Protein AF-0000000078821509 (afdb_homodimer)

Structure (mmCIF, N/CA/C/O backbone):
data_AF-0000000078821509-model_v1
#
loop_
_entity.id
_entity.type
_entity.pdbx_description
1 polymer 'Transcription regulator AsnC/Lrp ligand binding domain-containing protein'
#
loop_
_atom_site.group_PDB
_atom_site.id
_atom_site.type_symbol
_atom_site.label_atom_id
_atom_site.label_alt_id
_atom_site.label_comp_id
_atom_site.label_asym_id
_atom_site.label_entity_id
_atom_site.label_seq_id
_atom_site.pdbx_PDB_ins_code
_atom_site.Cartn_x
_atom_site.Cartn_y
_atom_site.Cartn_z
_atom_site.occupancy
_atom_site.B_iso_or_equiv
_atom_site.auth_seq_id
_atom_site.auth_comp_id
_atom_site.auth_asym_id
_atom_site.auth_atom_id
_atom_site.pdbx_PDB_model_num
ATOM 1 N N . MET A 1 1 ? 12.844 5.844 -10.078 1 91.56 1 MET A N 1
ATOM 2 C CA . MET A 1 1 ? 11.773 6.344 -9.227 1 91.56 1 MET A CA 1
ATOM 3 C C . MET A 1 1 ? 11.664 5.512 -7.953 1 91.56 1 MET A C 1
ATOM 5 O O . MET A 1 1 ? 11.906 4.305 -7.969 1 91.56 1 MET A O 1
ATOM 9 N N . VAL A 1 2 ? 11.531 6.246 -6.891 1 96.5 2 VAL A N 1
ATOM 10 C CA . VAL A 1 2 ? 11.398 5.594 -5.594 1 96.5 2 VAL A CA 1
ATOM 11 C C . VAL A 1 2 ? 9.945 5.648 -5.133 1 96.5 2 VAL A C 1
ATOM 13 O O . VAL A 1 2 ? 9.281 6.676 -5.281 1 96.5 2 VAL A O 1
ATOM 16 N N . ILE A 1 3 ? 9.547 4.551 -4.547 1 97.88 3 ILE A N 1
ATOM 17 C CA . ILE A 1 3 ? 8.172 4.434 -4.055 1 97.88 3 ILE A CA 1
ATOM 18 C C . ILE A 1 3 ? 8.18 4.387 -2.529 1 97.88 3 ILE A C 1
ATOM 20 O O . ILE A 1 3 ? 9.016 3.711 -1.924 1 97.88 3 ILE A O 1
ATOM 24 N N . GLY A 1 4 ? 7.312 5.145 -1.963 1 98.12 4 GLY A N 1
ATOM 25 C CA . GLY A 1 4 ? 6.988 4.988 -0.554 1 98.12 4 GLY A CA 1
ATOM 26 C C . GLY A 1 4 ? 5.539 4.609 -0.314 1 98.12 4 GLY A C 1
ATOM 27 O O . GLY A 1 4 ? 4.629 5.301 -0.773 1 98.12 4 GLY A O 1
ATOM 28 N N . VAL A 1 5 ? 5.293 3.469 0.327 1 98 5 VAL A N 1
ATOM 29 C CA . VAL A 1 5 ? 3.973 3.107 0.827 1 98 5 VAL A CA 1
ATOM 30 C C . VAL A 1 5 ? 3.863 3.465 2.307 1 98 5 VAL A C 1
ATOM 32 O O . VAL A 1 5 ? 4.473 2.811 3.156 1 98 5 VAL A O 1
ATOM 35 N N . THR A 1 6 ? 3.057 4.508 2.625 1 98.19 6 THR A N 1
ATOM 36 C CA . THR A 1 6 ? 3.023 5.062 3.975 1 98.19 6 THR A CA 1
ATOM 37 C C . THR A 1 6 ? 1.65 4.855 4.609 1 98.19 6 THR A C 1
ATOM 39 O O . THR A 1 6 ? 0.644 5.348 4.094 1 98.19 6 THR A O 1
ATOM 42 N N . MET A 1 7 ? 1.617 4.105 5.707 1 97.88 7 MET A N 1
ATOM 43 C CA . MET A 1 7 ? 0.409 3.963 6.516 1 97.88 7 MET A CA 1
ATOM 44 C C . MET A 1 7 ? 0.315 5.074 7.555 1 97.88 7 MET A C 1
ATOM 46 O O . MET A 1 7 ? 1.309 5.41 8.203 1 97.88 7 MET A O 1
ATOM 50 N N . ILE A 1 8 ? -0.905 5.59 7.75 1 98.25 8 ILE A N 1
ATOM 51 C CA . ILE A 1 8 ? -1.022 6.816 8.531 1 98.25 8 ILE A CA 1
ATOM 52 C C . ILE A 1 8 ? -2.199 6.707 9.492 1 98.25 8 ILE A C 1
ATOM 54 O O . ILE A 1 8 ? -3.268 6.211 9.125 1 98.25 8 ILE A O 1
ATOM 58 N N . ASN A 1 9 ? -1.959 7.117 10.633 1 98.56 9 ASN A N 1
ATOM 59 C CA . AS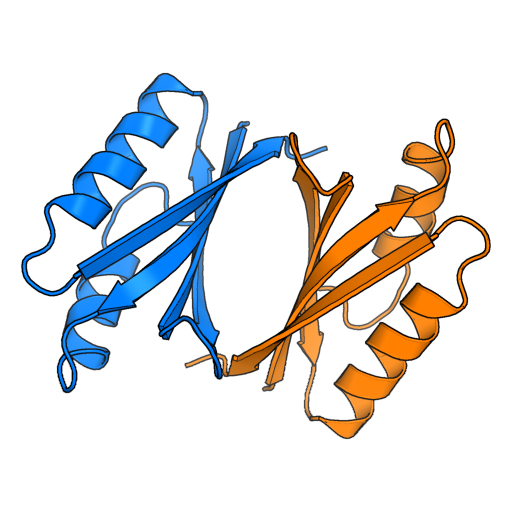N A 1 9 ? -3.031 7.387 11.586 1 98.56 9 ASN A CA 1
ATOM 60 C C . ASN A 1 9 ? -3.256 8.883 11.773 1 98.56 9 ASN A C 1
ATOM 62 O O . ASN A 1 9 ? -2.311 9.672 11.695 1 98.56 9 ASN A O 1
ATOM 66 N N . VAL A 1 10 ? -4.48 9.242 12.031 1 97.94 10 VAL A N 1
ATOM 67 C CA . VAL A 1 10 ? -4.824 10.648 12.211 1 97.94 10 VAL A CA 1
ATOM 68 C C . VAL A 1 10 ? -5.68 10.812 13.461 1 97.94 10 VAL A C 1
ATOM 70 O O . VAL A 1 10 ? -6.207 9.836 13.992 1 97.94 10 VAL A O 1
ATOM 73 N N . LEU A 1 11 ? -5.723 12.07 13.953 1 97.38 11 LEU A N 1
ATOM 74 C CA . LEU A 1 11 ? -6.594 12.375 15.086 1 97.38 11 LEU A CA 1
ATOM 75 C C . LEU A 1 11 ? -8.047 12.023 14.766 1 97.38 11 LEU A C 1
ATOM 77 O O . LEU A 1 11 ? -8.531 12.312 13.672 1 97.38 11 LEU A O 1
ATOM 81 N N . PRO A 1 12 ? -8.648 11.328 15.742 1 96.44 12 PRO A N 1
ATOM 82 C CA . PRO A 1 12 ? -10.055 10.984 15.5 1 96.44 12 PRO A CA 1
ATOM 83 C C . PRO A 1 12 ? -10.891 12.203 15.102 1 96.44 12 PRO A C 1
ATOM 85 O O . PRO A 1 12 ? -10.781 13.258 15.727 1 96.44 12 PRO A O 1
ATOM 88 N N . GLY A 1 13 ? -11.68 12.102 14.055 1 96.31 13 GLY A N 1
ATOM 89 C CA . GLY A 1 13 ? -12.555 13.172 13.617 1 96.31 13 GLY A CA 1
ATOM 90 C C . GLY A 1 13 ? -11.914 14.086 12.586 1 96.31 13 GLY A C 1
ATOM 91 O O . GLY A 1 13 ? -12.578 14.969 12.031 1 96.31 13 GLY A O 1
ATOM 92 N N . TYR A 1 14 ? -10.672 13.82 12.25 1 97.19 14 TYR A N 1
ATOM 93 C CA . TYR A 1 14 ? -9.969 14.734 11.352 1 97.19 14 TYR A CA 1
ATOM 94 C C . TYR A 1 14 ? -9.586 14.039 10.055 1 97.19 14 TYR A C 1
ATOM 96 O O . TYR A 1 14 ? -8.664 14.477 9.352 1 97.19 14 TYR A O 1
ATOM 104 N N . GLU A 1 15 ? -10.219 12.961 9.758 1 95.88 15 GLU A N 1
ATOM 105 C CA . GLU A 1 15 ? -9.867 12.18 8.578 1 95.88 15 GLU A CA 1
ATOM 106 C C . GLU A 1 15 ? -10.062 12.984 7.297 1 95.88 15 GLU A C 1
ATOM 108 O O . GLU A 1 15 ? -9.227 12.922 6.391 1 95.88 15 GLU A O 1
ATOM 113 N N . LYS A 1 16 ? -11.156 13.82 7.227 1 95.88 16 LYS A N 1
ATOM 114 C CA . LYS A 1 16 ? -11.422 14.602 6.027 1 95.88 16 LYS A CA 1
ATOM 115 C C . LYS A 1 16 ? -10.367 15.688 5.828 1 95.88 16 LYS A C 1
ATOM 117 O O . LYS A 1 16 ? -9.883 15.891 4.711 1 95.88 16 LYS A O 1
ATOM 122 N N . ALA A 1 17 ? -10.086 16.344 6.906 1 96.12 17 ALA A N 1
ATOM 123 C CA . ALA A 1 17 ? -9.07 17.391 6.852 1 96.12 17 ALA A CA 1
ATOM 124 C C . ALA A 1 17 ? -7.715 16.812 6.453 1 96.12 17 ALA A C 1
ATOM 126 O O . ALA A 1 17 ? -7.02 17.375 5.605 1 96.12 17 ALA A O 1
ATOM 127 N N . ALA A 1 18 ? -7.379 15.727 7.059 1 96.94 18 ALA A N 1
ATOM 128 C CA . ALA A 1 18 ? -6.125 15.047 6.727 1 96.94 18 ALA A CA 1
ATOM 129 C C . ALA A 1 18 ? -6.09 14.656 5.25 1 96.94 18 ALA A C 1
ATOM 131 O O . ALA A 1 18 ? -5.074 14.852 4.574 1 96.94 18 ALA A O 1
ATOM 132 N N . TYR A 1 19 ? -7.195 14.125 4.73 1 96.88 19 TYR A N 1
ATOM 133 C CA . TYR A 1 19 ? -7.285 13.703 3.338 1 96.88 19 TYR A CA 1
ATOM 134 C C . TYR A 1 19 ? -6.992 14.867 2.396 1 96.88 19 TYR A C 1
ATOM 136 O O . TYR A 1 19 ? -6.207 14.734 1.457 1 96.88 19 TYR A O 1
ATOM 144 N N . ARG A 1 20 ? -7.586 16 2.658 1 96.19 20 ARG A N 1
ATOM 145 C CA . ARG A 1 20 ? -7.398 17.188 1.824 1 96.19 20 ARG A CA 1
ATOM 146 C C . ARG A 1 20 ? -5.945 17.656 1.858 1 96.19 20 ARG A C 1
ATOM 148 O O . ARG A 1 20 ? -5.391 18.047 0.83 1 96.19 20 ARG A O 1
ATOM 155 N N . GLU A 1 21 ? -5.402 17.562 3.027 1 96.69 21 GLU A N 1
ATOM 156 C CA . GLU A 1 21 ? -4.008 17.969 3.178 1 96.69 21 GLU A CA 1
ATOM 157 C C . GLU A 1 21 ? -3.082 17.031 2.406 1 96.69 21 GLU A C 1
ATOM 159 O O . GLU A 1 21 ? -2.217 17.484 1.653 1 96.69 21 GLU A O 1
ATOM 164 N N . LEU A 1 22 ? -3.262 15.758 2.613 1 97.31 22 LEU A N 1
ATOM 165 C CA . LEU A 1 22 ? -2.412 14.75 1.994 1 97.31 22 LEU A CA 1
ATOM 166 C C . LEU A 1 22 ? -2.49 14.828 0.473 1 97.31 22 LEU A C 1
ATOM 168 O O . LEU A 1 22 ? -1.468 14.734 -0.211 1 97.31 22 LEU A O 1
ATOM 172 N N . LYS A 1 23 ? -3.676 15.062 -0.054 1 96.25 23 LYS A N 1
ATOM 173 C CA . LYS A 1 23 ? -3.879 15.102 -1.5 1 96.25 23 LYS A CA 1
ATOM 174 C C . LYS A 1 23 ? -3.145 16.281 -2.129 1 96.25 23 LYS A C 1
ATOM 176 O O . LYS A 1 23 ? -2.818 16.25 -3.318 1 96.25 23 LYS A O 1
ATOM 181 N N . ASN A 1 24 ? -2.83 17.219 -1.321 1 96.31 24 ASN A N 1
ATOM 182 C CA . ASN A 1 24 ? -2.234 18.453 -1.832 1 96.31 24 ASN A CA 1
ATOM 183 C C . ASN A 1 24 ? -0.713 18.438 -1.703 1 96.31 24 ASN A C 1
ATOM 185 O O . ASN A 1 24 ? -0.039 19.375 -2.127 1 96.31 24 ASN A O 1
ATOM 189 N N . ILE A 1 25 ? -0.247 17.453 -1.147 1 97.62 25 ILE A N 1
ATOM 190 C CA . ILE A 1 25 ? 1.202 17.344 -1.013 1 97.62 25 ILE A CA 1
ATOM 191 C C . ILE A 1 25 ? 1.803 16.797 -2.307 1 97.62 25 ILE A C 1
ATOM 193 O O . ILE A 1 25 ? 1.459 15.695 -2.744 1 97.62 25 ILE A O 1
ATOM 197 N N . GLU A 1 26 ? 2.756 17.531 -2.867 1 97.81 26 GLU A N 1
ATOM 198 C CA . GLU A 1 26 ? 3.445 17.094 -4.074 1 97.81 26 GLU A CA 1
ATOM 199 C C . GLU A 1 26 ? 4.25 15.82 -3.811 1 97.81 26 GLU A C 1
ATOM 201 O O . GLU A 1 26 ? 4.922 15.703 -2.783 1 97.81 26 GLU A O 1
ATOM 206 N N . GLY A 1 27 ? 4.16 14.859 -4.762 1 98.06 27 GLY A N 1
ATOM 207 C CA . GLY A 1 27 ? 4.867 13.602 -4.613 1 98.06 27 GLY A CA 1
ATOM 208 C C . GLY A 1 27 ? 3.961 12.445 -4.215 1 98.06 27 GLY A C 1
ATOM 209 O O . GLY A 1 27 ? 4.332 11.281 -4.359 1 98.06 27 GLY A O 1
ATOM 210 N N . ILE A 1 28 ? 2.777 12.828 -3.658 1 98.25 28 ILE A N 1
ATOM 211 C CA . ILE A 1 28 ? 1.803 11.797 -3.328 1 98.25 28 ILE A CA 1
ATOM 212 C C . ILE A 1 28 ? 1.014 11.414 -4.578 1 98.25 28 ILE A C 1
ATOM 214 O O . ILE A 1 28 ? 0.412 12.273 -5.227 1 98.25 28 ILE A O 1
ATOM 218 N N . LYS A 1 29 ? 1.057 10.195 -4.871 1 97.31 29 LYS A N 1
ATOM 219 C CA . LYS A 1 29 ? 0.397 9.648 -6.055 1 97.31 29 LYS A CA 1
ATOM 220 C C . LYS A 1 29 ? -1.055 9.289 -5.758 1 97.31 29 LYS A C 1
ATOM 222 O O . LYS A 1 29 ? -1.949 9.578 -6.555 1 97.31 29 LYS A O 1
ATOM 227 N N . ASP A 1 30 ? -1.267 8.656 -4.625 1 97 30 ASP A N 1
ATOM 228 C CA . ASP A 1 30 ? -2.605 8.211 -4.25 1 97 30 ASP A CA 1
ATOM 229 C C . ASP A 1 30 ? -2.789 8.234 -2.734 1 97 30 ASP A C 1
ATOM 231 O O . ASP A 1 30 ? -1.826 8.055 -1.985 1 97 30 ASP A O 1
ATOM 235 N N . VAL A 1 31 ? -3.992 8.445 -2.316 1 97.44 31 VAL A N 1
ATOM 236 C CA . VAL A 1 31 ? -4.414 8.344 -0.923 1 97.44 31 VAL A CA 1
ATOM 237 C C . VAL A 1 31 ? -5.617 7.414 -0.81 1 97.44 31 VAL A C 1
ATOM 239 O O . VAL A 1 31 ? -6.66 7.664 -1.422 1 97.44 31 VAL A O 1
ATOM 242 N N . TYR A 1 32 ? -5.457 6.395 -0.01 1 97.25 32 TYR A N 1
ATOM 243 C CA . TYR A 1 32 ? -6.543 5.438 0.183 1 97.25 32 TYR A CA 1
ATOM 244 C C . TYR A 1 32 ? -7.008 5.426 1.634 1 97.25 32 TYR A C 1
ATOM 246 O O . TYR A 1 32 ? -6.195 5.289 2.551 1 97.25 32 TYR A O 1
ATOM 254 N N . HIS A 1 33 ? -8.328 5.605 1.837 1 96.88 33 HIS A N 1
ATOM 255 C CA . HIS A 1 33 ? -8.875 5.348 3.164 1 96.88 33 HIS A CA 1
ATOM 256 C C . HIS A 1 33 ? -9 3.854 3.43 1 96.88 33 HIS A C 1
ATOM 258 O O . HIS A 1 33 ? -9.57 3.119 2.615 1 96.88 33 HIS A O 1
ATOM 264 N N . VAL A 1 34 ? -8.438 3.436 4.527 1 96.31 34 VAL A N 1
ATOM 265 C CA . VAL A 1 34 ? -8.484 2.006 4.812 1 96.31 34 VAL A CA 1
ATOM 266 C C . VAL A 1 34 ? -9.117 1.775 6.184 1 96.31 34 VAL A C 1
ATOM 268 O O . VAL A 1 34 ? -9.156 2.682 7.02 1 96.31 34 VAL A O 1
ATOM 271 N N . PHE A 1 35 ? -9.625 0.505 6.199 1 92.75 35 PHE A N 1
ATOM 272 C CA . PHE A 1 35 ? -10.25 0.073 7.445 1 92.75 35 PHE A CA 1
ATOM 273 C C . PHE A 1 35 ? -9.336 -0.886 8.203 1 92.75 35 PHE A C 1
ATOM 275 O O . PHE A 1 35 ? -8.742 -1.786 7.605 1 92.75 35 PHE A O 1
ATOM 282 N N . GLY A 1 36 ? -9.203 -0.565 9.469 1 89.75 36 GLY A N 1
ATOM 283 C CA . GLY A 1 36 ? -8.312 -1.377 10.281 1 89.75 36 GLY A CA 1
ATOM 284 C C . GLY A 1 36 ? -7.465 -0.558 11.234 1 89.75 36 GLY A C 1
ATOM 285 O O . GLY A 1 36 ? -7.969 0.341 11.914 1 89.75 36 GLY A O 1
ATOM 286 N N . GLU A 1 37 ? -6.168 -0.939 11.141 1 94.75 37 GLU A N 1
ATOM 287 C CA . GLU A 1 37 ? -5.266 -0.352 12.125 1 94.75 37 GLU A CA 1
ATOM 288 C C . GLU A 1 37 ? -4.891 1.078 11.75 1 94.75 37 GLU A C 1
ATOM 290 O O . GLU A 1 37 ? -4.555 1.888 12.617 1 94.75 37 GLU A O 1
ATOM 295 N N . TYR A 1 38 ? -4.883 1.352 10.477 1 96.81 38 TYR A N 1
ATOM 296 C CA . TYR A 1 38 ? -4.504 2.67 9.977 1 96.81 38 TYR A CA 1
ATOM 297 C C . TYR A 1 38 ? -5.703 3.385 9.359 1 96.81 38 TYR A C 1
ATOM 299 O O . TYR A 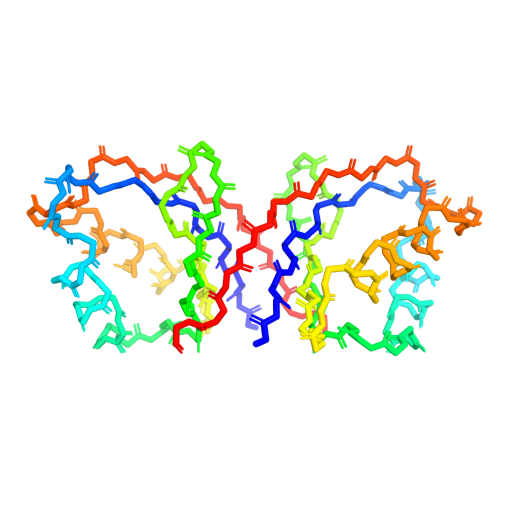1 38 ? -6.703 2.75 9.023 1 96.81 38 TYR A O 1
ATOM 307 N N . ASP A 1 39 ? -5.621 4.684 9.25 1 97.5 39 ASP A N 1
ATOM 308 C CA . ASP A 1 39 ? -6.688 5.477 8.648 1 97.5 39 ASP A CA 1
ATOM 309 C C . ASP A 1 39 ? -6.488 5.625 7.145 1 97.5 39 ASP A C 1
ATOM 311 O O . ASP A 1 39 ? -7.457 5.633 6.383 1 97.5 39 ASP A O 1
ATOM 315 N N . PHE A 1 40 ? -5.176 5.707 6.711 1 98 40 PHE A N 1
ATOM 316 C CA . PHE A 1 40 ? -4.863 5.887 5.301 1 98 40 PHE A CA 1
ATOM 317 C C . PHE A 1 40 ? -3.645 5.062 4.902 1 98 40 PHE A C 1
ATOM 319 O O . PHE A 1 40 ? -2.766 4.809 5.73 1 98 40 PHE A O 1
ATOM 326 N N . VAL A 1 41 ? -3.625 4.641 3.74 1 97.94 41 VAL A N 1
ATOM 327 C CA . VAL A 1 41 ? -2.406 4.25 3.039 1 97.94 41 VAL A CA 1
ATOM 328 C C . VAL A 1 41 ? -2.113 5.242 1.917 1 97.94 41 VAL A C 1
ATOM 330 O O . VAL A 1 41 ? -2.973 5.508 1.074 1 97.94 41 VAL A O 1
ATOM 333 N N . VAL A 1 42 ? -0.923 5.773 1.861 1 98.12 42 VAL A N 1
ATOM 334 C CA . VAL A 1 42 ? -0.521 6.801 0.907 1 98.12 42 VAL A CA 1
ATOM 335 C C . VAL A 1 42 ? 0.607 6.273 0.024 1 98.12 42 VAL A C 1
ATOM 337 O O . VAL A 1 42 ? 1.587 5.719 0.524 1 98.12 42 VAL A O 1
ATOM 340 N N . ILE A 1 43 ? 0.428 6.375 -1.256 1 97.75 43 ILE A N 1
ATOM 341 C CA . ILE A 1 43 ? 1.475 6.004 -2.201 1 97.75 43 ILE A CA 1
ATOM 342 C C . ILE A 1 43 ? 2.256 7.246 -2.621 1 97.75 43 ILE A C 1
ATOM 344 O O . ILE A 1 43 ? 1.687 8.18 -3.191 1 97.75 43 ILE A O 1
ATOM 348 N N . ILE A 1 44 ? 3.492 7.285 -2.305 1 98.44 44 ILE A N 1
ATOM 349 C CA . ILE A 1 44 ? 4.418 8.336 -2.717 1 98.44 44 ILE A CA 1
ATOM 350 C C . ILE A 1 44 ? 5.258 7.852 -3.895 1 98.44 44 ILE A C 1
ATOM 352 O O . ILE A 1 44 ? 5.781 6.734 -3.873 1 98.44 44 ILE A O 1
ATOM 356 N N . ASP A 1 45 ? 5.359 8.586 -4.996 1 98 45 ASP A N 1
ATOM 357 C CA . ASP A 1 45 ? 6.129 8.289 -6.199 1 98 45 ASP A CA 1
ATOM 358 C C . ASP A 1 45 ? 7.008 9.477 -6.598 1 98 45 ASP A C 1
ATOM 360 O O . ASP A 1 45 ? 6.512 10.477 -7.121 1 98 45 ASP A O 1
ATOM 364 N N . VAL A 1 46 ? 8.25 9.398 -6.277 1 98.19 46 VAL A N 1
ATOM 365 C CA . VAL A 1 46 ? 9.133 10.547 -6.445 1 98.19 46 VAL A CA 1
ATOM 366 C C . VAL A 1 46 ? 10.453 10.102 -7.07 1 98.19 46 VAL A C 1
ATOM 368 O O . VAL A 1 46 ? 10.688 8.906 -7.258 1 98.19 46 VAL A O 1
ATOM 371 N N . LYS A 1 47 ? 11.336 11.008 -7.348 1 97.06 47 LYS A N 1
ATOM 372 C CA . LYS A 1 47 ? 12.523 10.781 -8.172 1 97.06 47 LYS A CA 1
ATOM 373 C C . LYS A 1 47 ? 13.625 10.094 -7.375 1 97.06 47 LYS A C 1
ATOM 375 O O . LYS A 1 47 ? 14.414 9.32 -7.926 1 97.06 47 LYS A O 1
ATOM 380 N N . ASP A 1 48 ? 13.648 10.461 -6.09 1 96.44 48 ASP A N 1
ATOM 381 C CA . ASP A 1 48 ? 14.75 9.914 -5.309 1 96.44 48 ASP A CA 1
ATOM 382 C C . ASP A 1 48 ? 14.398 9.859 -3.822 1 96.44 48 ASP A C 1
ATOM 384 O O . ASP A 1 48 ? 13.328 10.32 -3.416 1 96.44 48 ASP A O 1
ATOM 388 N N . LEU A 1 49 ? 15.375 9.258 -3.082 1 95.94 49 LEU A N 1
ATOM 389 C CA . LEU A 1 49 ? 15.148 8.992 -1.665 1 95.94 49 LEU A CA 1
ATOM 390 C C . LEU A 1 49 ? 15.07 10.297 -0.875 1 95.94 49 LEU A C 1
ATOM 392 O O . LEU A 1 49 ? 14.297 10.398 0.084 1 95.94 49 LEU A O 1
ATOM 396 N N . SER A 1 50 ? 15.875 11.297 -1.23 1 97.75 50 SER A N 1
ATOM 397 C CA . SER A 1 50 ? 15.852 12.57 -0.525 1 97.75 50 SER A CA 1
ATOM 398 C C . SER A 1 50 ? 14.477 13.219 -0.595 1 97.75 50 SER A C 1
ATOM 400 O O . SER A 1 50 ? 13.969 13.719 0.411 1 97.75 50 SER A O 1
ATOM 402 N N . ILE A 1 51 ? 13.883 13.156 -1.77 1 98 51 ILE A N 1
ATOM 403 C CA . ILE A 1 51 ? 12.555 13.734 -1.954 1 98 51 ILE A CA 1
ATOM 404 C C . ILE A 1 51 ? 11.523 12.906 -1.196 1 98 51 ILE A C 1
ATOM 406 O O . ILE A 1 51 ? 10.594 13.453 -0.599 1 98 51 ILE A O 1
ATOM 41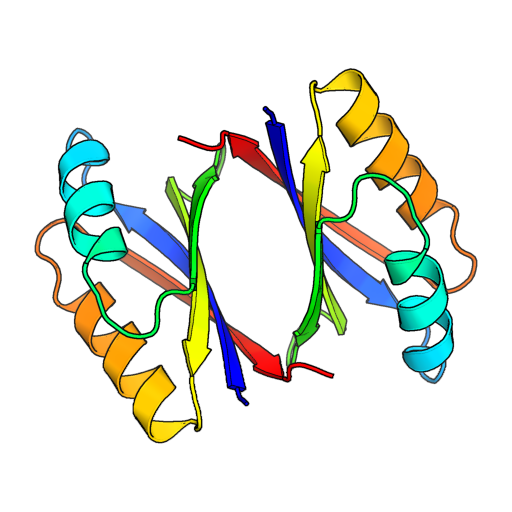0 N N . LEU A 1 52 ? 11.656 11.617 -1.164 1 97.88 52 LEU A N 1
ATOM 411 C CA . LEU A 1 52 ? 10.758 10.758 -0.398 1 97.88 52 LEU A CA 1
ATOM 412 C C . LEU A 1 52 ? 10.766 11.141 1.078 1 97.88 52 LEU A C 1
ATOM 414 O O . LEU A 1 52 ? 9.711 11.312 1.685 1 97.88 52 LEU A O 1
ATOM 418 N N . ASN A 1 53 ? 11.992 11.227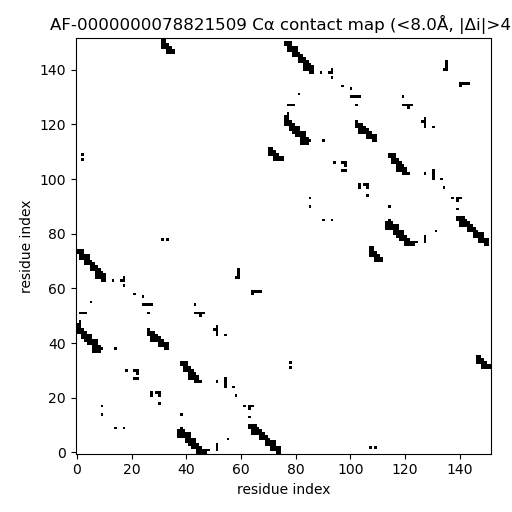 1.601 1 97.44 53 ASN A N 1
ATOM 419 C CA . ASN A 1 53 ? 12.125 11.609 3.002 1 97.44 53 ASN A CA 1
ATOM 420 C C . ASN A 1 53 ? 11.43 12.938 3.285 1 97.44 53 ASN A C 1
ATOM 422 O O . ASN A 1 53 ? 10.773 13.094 4.32 1 97.44 53 ASN A O 1
ATOM 426 N N . ALA A 1 54 ? 11.57 13.867 2.371 1 98.25 54 ALA A N 1
ATOM 427 C CA . ALA A 1 54 ? 10.953 15.18 2.539 1 98.25 54 ALA A CA 1
ATOM 428 C C . ALA A 1 54 ? 9.43 15.07 2.543 1 98.25 54 ALA A C 1
ATOM 430 O O . ALA A 1 54 ? 8.758 15.766 3.309 1 98.25 54 ALA A O 1
ATOM 431 N N . VAL A 1 55 ? 8.859 14.258 1.705 1 98.5 55 VAL A N 1
ATOM 432 C CA . VAL A 1 55 ? 7.418 14.078 1.642 1 98.5 55 VAL A CA 1
ATOM 433 C C . VAL A 1 55 ? 6.918 13.453 2.943 1 98.5 55 VAL A C 1
ATOM 435 O O . VAL A 1 55 ? 5.918 13.898 3.51 1 98.5 55 VAL A O 1
ATOM 438 N N . VAL A 1 56 ? 7.629 12.414 3.426 1 97.94 56 VAL A N 1
ATOM 439 C CA . VAL A 1 56 ? 7.242 11.758 4.672 1 97.94 56 VAL A CA 1
ATOM 440 C C . VAL A 1 56 ? 7.316 12.75 5.824 1 97.94 56 VAL A C 1
ATOM 442 O O . VAL A 1 56 ? 6.441 12.766 6.695 1 97.94 56 VAL A O 1
ATOM 445 N N . ASP A 1 57 ? 8.406 13.586 5.781 1 97.75 57 ASP A N 1
ATOM 446 C CA . ASP A 1 57 ? 8.539 14.617 6.805 1 97.75 57 ASP A CA 1
ATOM 447 C C . ASP A 1 57 ? 7.35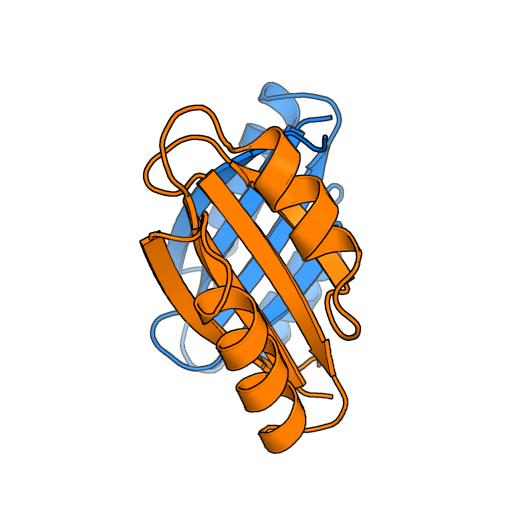5 15.578 6.77 1 97.75 57 ASP A C 1
ATOM 449 O O . ASP A 1 57 ? 6.824 15.953 7.816 1 97.75 57 ASP A O 1
ATOM 453 N N . ARG A 1 58 ? 6.938 15.953 5.594 1 97.94 58 ARG A N 1
ATOM 454 C CA . ARG A 1 58 ? 5.793 16.844 5.43 1 97.94 58 ARG A CA 1
ATOM 455 C C . ARG A 1 58 ? 4.52 16.219 5.984 1 97.94 58 ARG A C 1
ATOM 457 O O . ARG A 1 58 ? 3.719 16.891 6.633 1 97.94 58 ARG A O 1
ATOM 464 N N . ILE A 1 59 ? 4.328 14.977 5.77 1 98.12 59 ILE A N 1
ATOM 465 C CA . ILE A 1 59 ? 3.174 14.258 6.297 1 98.12 59 ILE A CA 1
ATOM 466 C C . ILE A 1 59 ? 3.191 14.305 7.824 1 98.12 59 ILE A C 1
ATOM 468 O O . ILE A 1 59 ? 2.172 14.602 8.453 1 98.12 59 ILE A O 1
ATOM 472 N N . ARG A 1 60 ? 4.363 14.039 8.367 1 96.81 60 ARG A N 1
ATOM 473 C CA . ARG A 1 60 ? 4.488 13.953 9.82 1 96.81 60 ARG A CA 1
ATOM 474 C C . ARG A 1 60 ? 4.316 15.328 10.469 1 96.81 60 ARG A C 1
ATOM 476 O O . ARG A 1 60 ? 4.031 15.43 11.664 1 96.81 60 ARG A O 1
ATOM 483 N N . GLU A 1 61 ? 4.516 16.375 9.695 1 96.06 61 GLU A N 1
ATOM 484 C CA . GLU A 1 61 ? 4.402 17.734 10.219 1 96.06 61 GLU A CA 1
ATOM 485 C C . GLU A 1 61 ? 2.943 18.156 10.336 1 96.06 61 GLU A C 1
ATOM 487 O O . GLU A 1 61 ? 2.635 19.156 10.984 1 96.06 61 GLU A O 1
ATOM 492 N N . SER A 1 62 ? 2.098 17.375 9.68 1 96.06 62 SER A N 1
ATOM 493 C CA . SER A 1 62 ? 0.671 17.672 9.781 1 96.06 62 SER A CA 1
ATOM 494 C C . SER A 1 62 ? 0.196 17.625 11.227 1 96.06 62 SER A C 1
ATOM 496 O O . SER A 1 62 ? 0.597 16.75 11.992 1 96.06 62 SER A O 1
ATOM 498 N N . GLU A 1 63 ? -0.794 18.562 11.586 1 94.62 63 GLU A N 1
ATOM 499 C CA . GLU A 1 63 ? -1.314 18.641 12.953 1 94.62 63 GLU A CA 1
ATOM 500 C C . GLU A 1 63 ? -2.266 17.469 13.234 1 94.62 63 GLU A C 1
ATOM 502 O O . GLU A 1 63 ? -2.527 17.141 14.391 1 94.62 63 GLU A O 1
ATOM 507 N N . THR A 1 64 ? -2.699 16.859 12.219 1 96.75 64 THR A N 1
ATOM 508 C CA . THR A 1 64 ? -3.73 15.852 12.414 1 96.75 64 THR A CA 1
ATOM 509 C C . THR A 1 64 ? -3.133 14.453 12.352 1 96.75 64 THR A C 1
ATOM 511 O O . THR A 1 64 ? -3.752 13.484 12.805 1 96.75 64 THR A O 1
ATOM 514 N N . VAL A 1 65 ? -1.914 14.297 11.812 1 97.75 65 VAL A N 1
ATOM 515 C CA . VAL A 1 65 ? -1.267 13 11.695 1 97.75 65 VAL A CA 1
ATOM 516 C C . VAL A 1 65 ? -0.637 12.609 13.031 1 97.75 65 VAL A C 1
ATOM 518 O O . VAL A 1 65 ? 0.137 13.375 13.609 1 97.75 65 VAL A O 1
ATOM 521 N N . THR A 1 66 ? -0.942 11.391 13.484 1 97.94 66 THR A N 1
ATOM 522 C CA . THR A 1 66 ? -0.478 10.984 14.805 1 97.94 66 THR A CA 1
ATOM 523 C C . THR A 1 66 ? 0.599 9.914 14.695 1 97.94 66 THR A C 1
ATOM 525 O O . THR A 1 66 ? 1.414 9.742 15.602 1 97.94 66 THR A O 1
ATOM 528 N N . ALA A 1 67 ? 0.643 9.156 13.625 1 97.31 67 ALA A N 1
ATOM 529 C CA . ALA A 1 67 ? 1.638 8.109 13.422 1 97.31 67 ALA A CA 1
ATOM 530 C C . ALA A 1 67 ? 1.772 7.762 11.945 1 97.31 67 ALA A C 1
ATOM 532 O O . ALA A 1 67 ? 0.798 7.828 11.195 1 97.31 67 ALA A O 1
ATOM 533 N N . THR A 1 68 ? 3.01 7.395 11.523 1 96.69 68 THR A N 1
ATOM 534 C CA . THR A 1 68 ? 3.273 6.945 10.164 1 96.69 68 THR A CA 1
ATOM 535 C C . THR A 1 68 ? 4.207 5.738 10.164 1 96.69 68 THR A C 1
ATOM 537 O O . THR A 1 68 ? 5.082 5.625 11.023 1 96.69 68 THR A O 1
ATOM 540 N N . GLN A 1 69 ? 3.975 4.855 9.328 1 95.88 69 GLN A N 1
ATOM 541 C CA . GLN A 1 69 ? 4.875 3.762 8.984 1 95.88 69 GLN A CA 1
ATOM 542 C C . GLN A 1 69 ? 5.098 3.68 7.48 1 95.88 69 GLN A C 1
ATOM 544 O O . GLN A 1 69 ? 4.141 3.557 6.711 1 95.88 69 GLN A O 1
ATOM 549 N N . THR A 1 70 ? 6.367 3.689 7.055 1 96.56 70 THR A N 1
ATOM 550 C CA . THR A 1 70 ? 6.668 3.746 5.629 1 96.56 70 THR A CA 1
ATOM 551 C C . THR A 1 70 ? 7.457 2.516 5.191 1 96.56 70 THR A C 1
ATOM 553 O O . THR A 1 70 ? 8.43 2.135 5.84 1 96.56 70 THR A O 1
ATOM 556 N N . ILE A 1 71 ? 6.969 1.889 4.18 1 96.62 71 ILE A N 1
ATOM 557 C CA . ILE A 1 71 ? 7.746 0.885 3.461 1 96.62 71 ILE A CA 1
ATOM 558 C C . ILE A 1 71 ? 8.297 1.486 2.17 1 96.62 71 ILE A C 1
ATOM 560 O O . ILE A 1 71 ? 7.551 2.092 1.392 1 96.62 71 ILE A O 1
ATOM 564 N N . ILE A 1 72 ? 9.633 1.339 1.979 1 96.94 72 ILE A N 1
ATOM 565 C CA . ILE A 1 72 ? 10.266 1.93 0.806 1 96.94 72 ILE A CA 1
ATOM 566 C C . ILE A 1 72 ? 10.367 0.889 -0.307 1 96.94 72 ILE A C 1
ATOM 568 O O . ILE A 1 72 ? 10.625 -0.287 -0.045 1 96.94 72 ILE A O 1
ATOM 572 N N . GLY A 1 73 ? 10.047 1.307 -1.521 1 94.44 73 GLY A N 1
ATOM 573 C CA . GLY A 1 73 ? 10.172 0.419 -2.666 1 94.44 73 GLY A CA 1
ATOM 574 C C . GLY A 1 73 ? 10.609 1.133 -3.932 1 94.44 73 GLY A C 1
ATOM 575 O O . GLY A 1 73 ? 11.086 2.27 -3.877 1 94.44 73 GLY A O 1
ATOM 576 N N . ALA A 1 74 ? 10.703 0.356 -5.051 1 87.44 74 ALA A N 1
ATOM 577 C CA . ALA A 1 74 ? 11.055 0.877 -6.367 1 87.44 74 ALA A CA 1
ATOM 578 C C . ALA A 1 74 ? 10.008 0.5 -7.406 1 87.44 74 ALA A C 1
ATOM 580 O O . ALA A 1 74 ? 9.281 -0.488 -7.238 1 87.44 74 ALA A O 1
ATOM 581 N N . GLU A 1 75 ? 9.688 1.478 -8.188 1 75.75 75 GLU A N 1
ATOM 582 C CA . GLU A 1 75 ? 8.844 1.092 -9.32 1 75.75 75 GLU A CA 1
ATOM 583 C C . GLU A 1 75 ? 9.641 0.299 -10.352 1 75.75 75 GLU A C 1
ATOM 585 O O . GLU A 1 75 ? 10.766 0.667 -10.695 1 75.75 75 GLU A O 1
ATOM 590 N N . LEU A 1 76 ? 9.18 -1.062 -10.391 1 57.31 76 LEU A N 1
ATOM 591 C CA . LEU A 1 76 ? 9.867 -1.813 -11.43 1 57.31 76 LEU A CA 1
ATOM 592 C C . LEU A 1 76 ? 9.578 -1.224 -12.805 1 57.31 76 LEU A C 1
ATOM 594 O O . LEU A 1 76 ? 8.508 -0.663 -13.031 1 57.31 76 LEU A O 1
ATOM 598 N N . MET B 1 1 ? -16.328 1.596 -5 1 91.69 1 MET B N 1
ATOM 599 C CA . MET B 1 1 ? -15.117 0.843 -5.297 1 91.69 1 MET B CA 1
ATOM 600 C C . MET B 1 1 ? -14.375 0.477 -4.016 1 91.69 1 MET B C 1
ATOM 602 O O . MET B 1 1 ? -14.398 1.233 -3.043 1 91.69 1 MET B O 1
ATOM 606 N N . VAL B 1 2 ? -13.969 -0.768 -4.016 1 96.56 2 VAL B N 1
ATOM 607 C CA . VAL B 1 2 ? -13.242 -1.268 -2.854 1 96.56 2 VAL B CA 1
ATOM 608 C C . VAL B 1 2 ? -11.75 -1.378 -3.182 1 96.56 2 VAL B C 1
ATOM 610 O O . VAL B 1 2 ? -11.383 -1.824 -4.27 1 96.56 2 VAL B O 1
ATOM 613 N N . ILE B 1 3 ? -10.977 -1 -2.199 1 97.94 3 ILE B N 1
ATOM 614 C CA . ILE B 1 3 ? -9.523 -1.036 -2.35 1 97.94 3 ILE B CA 1
ATOM 615 C C . ILE B 1 3 ? -8.938 -2.121 -1.448 1 97.94 3 ILE B C 1
ATOM 617 O O . ILE B 1 3 ? -9.352 -2.266 -0.294 1 97.94 3 ILE B O 1
ATOM 621 N N . GLY B 1 4 ? -8.07 -2.875 -2.012 1 98.19 4 GLY B N 1
ATOM 622 C CA . GLY B 1 4 ? -7.215 -3.746 -1.22 1 98.19 4 GLY B CA 1
ATOM 623 C C . GLY B 1 4 ? -5.742 -3.422 -1.354 1 98.19 4 GLY B C 1
ATOM 624 O O . GLY B 1 4 ? -5.207 -3.377 -2.467 1 98.19 4 GLY B O 1
ATOM 625 N N . VAL B 1 5 ? -5.078 -3.094 -0.256 1 98.06 5 VAL B N 1
ATOM 626 C CA . VAL B 1 5 ? -3.623 -2.99 -0.209 1 98.06 5 VAL B CA 1
ATOM 627 C C . VAL B 1 5 ? -3.029 -4.289 0.332 1 98.06 5 VAL B C 1
ATOM 629 O O . VAL B 1 5 ? -3.158 -4.59 1.521 1 98.06 5 VAL B O 1
ATOM 632 N N . THR B 1 6 ? -2.355 -5.055 -0.546 1 98.19 6 THR B N 1
ATOM 633 C CA . THR B 1 6 ? -1.916 -6.398 -0.201 1 98.19 6 THR B CA 1
ATOM 634 C C . THR B 1 6 ? -0.392 -6.488 -0.208 1 98.19 6 THR B C 1
ATOM 636 O O . THR B 1 6 ? 0.243 -6.262 -1.239 1 98.19 6 THR B O 1
ATOM 639 N N . MET B 1 7 ? 0.181 -6.793 0.958 1 97.88 7 MET B N 1
ATOM 640 C CA . MET B 1 7 ? 1.609 -7.078 1.064 1 97.88 7 MET B CA 1
ATOM 641 C C . MET B 1 7 ? 1.892 -8.555 0.802 1 97.88 7 MET B C 1
ATOM 643 O O . MET B 1 7 ? 1.174 -9.422 1.297 1 97.88 7 MET B O 1
ATOM 647 N N . ILE B 1 8 ? 2.998 -8.812 0.067 1 98.25 8 ILE B N 1
ATOM 648 C CA . ILE B 1 8 ? 3.184 -10.172 -0.439 1 98.25 8 ILE B CA 1
ATOM 649 C C . ILE B 1 8 ? 4.637 -10.594 -0.254 1 98.25 8 ILE B C 1
ATOM 651 O O . ILE B 1 8 ? 5.559 -9.812 -0.5 1 98.25 8 ILE B O 1
ATOM 655 N N . ASN B 1 9 ? 4.773 -11.75 0.184 1 98.56 9 ASN B N 1
ATOM 656 C CA . ASN B 1 9 ? 6.062 -12.43 0.125 1 98.56 9 ASN B CA 1
ATOM 657 C C . ASN B 1 9 ? 6.074 -13.516 -0.951 1 98.56 9 ASN B C 1
ATOM 659 O O . ASN B 1 9 ? 5.051 -14.148 -1.215 1 98.56 9 ASN B O 1
ATOM 663 N N . VAL B 1 10 ? 7.23 -13.719 -1.531 1 97.88 10 VAL B N 1
ATOM 664 C CA . VAL B 1 10 ? 7.367 -14.719 -2.59 1 97.88 10 VAL B CA 1
ATOM 665 C C . VAL B 1 10 ? 8.594 -15.594 -2.322 1 97.88 10 VAL B C 1
ATOM 667 O O . VAL B 1 10 ? 9.445 -15.242 -1.503 1 97.88 10 VAL B O 1
ATOM 670 N N . LEU B 1 11 ? 8.609 -16.781 -2.967 1 97.38 11 LEU B N 1
ATOM 671 C CA . LEU B 1 11 ? 9.773 -17.656 -2.885 1 97.38 11 LEU B CA 1
ATOM 672 C C . LEU B 1 11 ? 11.031 -16.922 -3.359 1 97.38 11 LEU B C 1
ATOM 674 O O . LEU B 1 11 ? 11.008 -16.234 -4.375 1 97.38 11 LEU B O 1
ATOM 678 N N . PRO B 1 12 ? 12.07 -17.062 -2.531 1 96.38 12 PRO B N 1
ATOM 679 C CA . PRO B 1 12 ? 13.312 -16.422 -2.957 1 96.38 12 PRO B CA 1
ATOM 680 C C . PRO B 1 12 ? 13.711 -16.781 -4.387 1 96.38 12 PRO B C 1
ATOM 682 O O . PRO B 1 12 ? 13.656 -17.953 -4.766 1 96.38 12 PRO B O 1
ATOM 685 N N . GLY B 1 13 ? 14.039 -15.812 -5.191 1 96.25 13 GLY B N 1
ATOM 686 C CA . GLY B 1 13 ? 14.477 -16.047 -6.559 1 96.25 13 GLY B CA 1
ATOM 687 C C . GLY B 1 13 ? 13.344 -16 -7.562 1 96.25 13 GLY B C 1
ATOM 688 O O . GLY B 1 13 ? 13.57 -16.062 -8.773 1 96.25 13 GLY B O 1
ATOM 689 N N . TYR B 1 14 ? 12.125 -15.805 -7.098 1 97.12 14 TYR B N 1
ATOM 690 C CA . TYR B 1 14 ? 10.984 -15.875 -8.008 1 97.12 14 TYR B CA 1
ATOM 691 C C . TYR B 1 14 ? 10.273 -14.531 -8.086 1 97.12 14 TYR B C 1
ATOM 693 O O . TYR B 1 14 ? 9.094 -14.477 -8.453 1 97.12 14 TYR B O 1
ATOM 701 N N . GLU B 1 15 ? 10.922 -13.492 -7.711 1 95.69 15 GLU B N 1
ATOM 702 C CA . GLU B 1 15 ? 10.289 -12.18 -7.672 1 95.69 15 GLU B CA 1
ATOM 703 C C . GLU B 1 15 ? 9.836 -11.742 -9.062 1 95.69 15 GLU B C 1
ATOM 705 O O . GLU B 1 15 ? 8.75 -11.188 -9.219 1 95.69 15 GLU B O 1
ATOM 710 N N . LYS B 1 16 ? 10.664 -12.047 -10.125 1 95.75 16 LYS B N 1
ATOM 711 C CA . LYS B 1 16 ? 10.32 -11.641 -11.484 1 95.75 16 LYS B CA 1
ATOM 712 C C . LYS B 1 16 ? 9.086 -12.391 -11.992 1 95.75 16 LYS B C 1
ATOM 714 O O . LYS B 1 16 ? 8.188 -11.797 -12.586 1 95.75 16 LYS B O 1
ATOM 719 N N . ALA B 1 17 ? 9.125 -13.664 -11.75 1 96.06 17 ALA B N 1
ATOM 720 C CA . ALA B 1 17 ? 7.996 -14.492 -12.164 1 96.06 17 ALA B CA 1
ATOM 721 C C . ALA B 1 17 ? 6.711 -14.062 -11.461 1 96.06 17 ALA B C 1
ATOM 723 O O . ALA B 1 17 ? 5.66 -13.93 -12.094 1 96.06 17 ALA B O 1
ATOM 724 N N . ALA B 1 18 ? 6.812 -13.844 -10.188 1 96.94 18 ALA B N 1
ATOM 725 C CA . ALA B 1 18 ? 5.668 -13.375 -9.406 1 96.94 18 ALA B CA 1
ATOM 726 C C . ALA B 1 18 ? 5.148 -12.039 -9.945 1 96.94 18 ALA B C 1
ATOM 728 O O . ALA B 1 18 ? 3.938 -11.852 -10.094 1 96.94 18 ALA B O 1
ATOM 729 N N . TYR B 1 19 ? 6.066 -11.125 -10.266 1 96.75 19 TYR B N 1
ATOM 730 C CA . TYR B 1 19 ? 5.695 -9.812 -10.781 1 96.75 19 TYR B CA 1
ATOM 731 C C . TYR B 1 19 ? 4.867 -9.938 -12.055 1 96.75 19 TYR B C 1
ATOM 733 O O . TYR B 1 19 ? 3.822 -9.305 -12.195 1 96.75 19 TYR B O 1
ATOM 741 N N . ARG B 1 20 ? 5.312 -10.773 -12.953 1 96.12 20 ARG B N 1
ATOM 742 C CA . ARG B 1 20 ? 4.617 -10.977 -14.219 1 96.12 20 ARG B CA 1
ATOM 743 C C . ARG B 1 20 ? 3.227 -11.562 -13.992 1 96.12 20 ARG B C 1
ATOM 745 O O . ARG B 1 20 ? 2.264 -11.156 -14.648 1 96.12 20 ARG B O 1
ATOM 752 N N . GLU B 1 21 ? 3.189 -12.445 -13.078 1 96.62 21 GLU B N 1
ATOM 753 C CA . GLU B 1 21 ? 1.906 -13.062 -12.75 1 96.62 21 GLU B CA 1
ATOM 754 C C . GLU B 1 21 ? 0.94 -12.039 -12.156 1 96.62 21 GLU B C 1
ATOM 756 O O . GLU B 1 21 ? -0.21 -11.945 -12.586 1 96.62 21 GLU B O 1
ATOM 761 N N . LEU B 1 22 ? 1.405 -11.336 -11.172 1 97.25 22 LEU B N 1
ATOM 762 C CA . LEU B 1 22 ? 0.578 -10.359 -10.461 1 97.25 22 LEU B CA 1
ATOM 763 C C . LEU B 1 22 ? 0.059 -9.289 -11.414 1 97.25 22 LEU B C 1
ATOM 765 O O . LEU B 1 22 ? -1.109 -8.906 -11.344 1 97.25 22 LEU B O 1
ATOM 769 N N . LYS B 1 23 ? 0.896 -8.852 -12.352 1 96.19 23 LYS B N 1
ATOM 770 C CA . LYS B 1 23 ? 0.526 -7.785 -13.273 1 96.19 23 LYS B CA 1
ATOM 771 C C . LYS B 1 23 ? -0.587 -8.234 -14.219 1 96.19 23 LYS B C 1
ATOM 773 O O . LYS B 1 23 ? -1.322 -7.406 -14.758 1 96.19 23 LYS B O 1
ATOM 778 N N . ASN B 1 24 ? -0.744 -9.5 -14.312 1 96.25 24 ASN B N 1
ATOM 779 C CA . ASN B 1 24 ? -1.696 -10.047 -15.273 1 96.25 24 ASN B CA 1
ATOM 780 C C . ASN B 1 24 ? -3.025 -10.391 -14.602 1 96.25 24 ASN B C 1
ATOM 782 O O . ASN B 1 24 ? -3.967 -10.82 -15.273 1 96.25 24 ASN B O 1
ATOM 786 N N . ILE B 1 25 ? -3.064 -10.234 -13.406 1 97.56 25 ILE B N 1
ATOM 787 C CA . ILE B 1 25 ? -4.309 -10.516 -12.695 1 97.56 25 ILE B CA 1
ATOM 788 C C . ILE B 1 25 ? -5.246 -9.312 -12.805 1 97.56 25 ILE B C 1
ATOM 790 O O . ILE B 1 25 ? -4.902 -8.211 -12.383 1 97.56 25 ILE B O 1
ATOM 794 N N . GLU B 1 26 ? -6.457 -9.547 -13.305 1 97.75 26 GLU B N 1
ATOM 795 C CA . GLU B 1 26 ? -7.461 -8.492 -13.398 1 97.75 26 GLU B CA 1
ATOM 796 C C . GLU B 1 26 ? -7.871 -7.992 -12.023 1 97.75 26 GLU B C 1
ATOM 798 O O . GLU B 1 26 ? -8.07 -8.789 -11.102 1 97.75 26 GLU B O 1
ATOM 803 N N . GLY B 1 27 ? -7.961 -6.656 -11.898 1 98.06 27 GLY B N 1
ATOM 804 C CA . GLY B 1 27 ? -8.328 -6.059 -10.625 1 98.06 27 GLY B CA 1
ATOM 805 C C . GLY B 1 27 ? -7.152 -5.434 -9.898 1 98.06 27 GLY B C 1
ATOM 806 O O . GLY B 1 27 ? -7.336 -4.629 -8.984 1 98.06 27 GLY B O 1
ATOM 807 N N . ILE B 1 28 ? -5.926 -5.887 -10.305 1 98.25 28 ILE B N 1
ATOM 808 C CA . ILE B 1 28 ? -4.734 -5.277 -9.727 1 98.25 28 ILE B CA 1
ATOM 809 C C . ILE B 1 28 ? -4.422 -3.969 -10.453 1 98.25 28 ILE B C 1
ATOM 811 O O . ILE B 1 28 ? -4.27 -3.953 -11.68 1 98.25 28 ILE B O 1
ATOM 815 N N . LYS B 1 29 ? -4.363 -2.961 -9.711 1 97.31 29 LYS B N 1
ATOM 816 C CA . LYS B 1 29 ? -4.11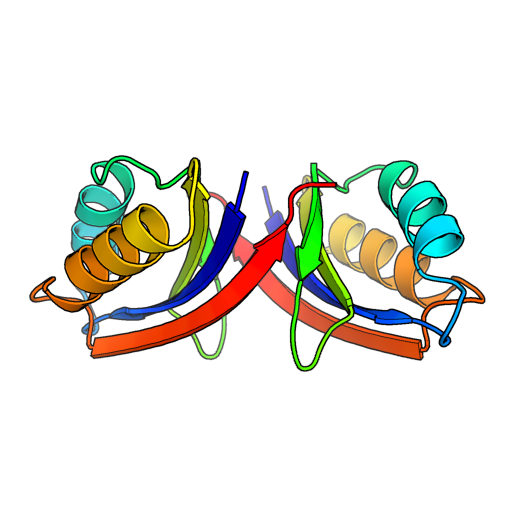7 -1.62 -10.234 1 97.31 29 LYS B CA 1
ATOM 817 C C . LYS B 1 29 ? -2.619 -1.343 -10.352 1 97.31 29 LYS B C 1
ATOM 819 O O . LYS B 1 29 ? -2.16 -0.793 -11.352 1 97.31 29 LYS B O 1
ATOM 824 N N . ASP B 1 30 ? -1.877 -1.713 -9.336 1 97 30 ASP B N 1
ATOM 825 C CA . ASP B 1 30 ? -0.44 -1.458 -9.305 1 97 30 ASP B CA 1
ATOM 826 C C . ASP B 1 30 ? 0.295 -2.549 -8.531 1 97 30 ASP B C 1
ATOM 828 O O . ASP B 1 30 ? -0.266 -3.15 -7.609 1 97 30 ASP B O 1
ATOM 832 N N . VAL B 1 31 ? 1.516 -2.777 -8.898 1 97.44 31 VAL B N 1
ATOM 833 C CA . VAL B 1 31 ? 2.441 -3.66 -8.195 1 97.44 31 VAL B CA 1
ATOM 834 C C . VAL B 1 31 ? 3.744 -2.916 -7.902 1 97.44 31 VAL B C 1
ATOM 836 O O . VAL B 1 31 ? 4.414 -2.443 -8.82 1 97.44 31 VAL B O 1
ATOM 839 N N . TYR B 1 32 ? 4.078 -2.852 -6.645 1 97.19 32 TYR B N 1
ATOM 840 C CA . TYR B 1 32 ? 5.305 -2.174 -6.242 1 97.19 32 TYR B CA 1
ATOM 841 C C . TYR B 1 32 ? 6.277 -3.148 -5.59 1 97.19 32 TYR B C 1
ATOM 843 O O . TYR B 1 32 ? 5.906 -3.879 -4.668 1 97.19 32 TYR B O 1
ATOM 851 N N . HIS B 1 33 ? 7.508 -3.178 -6.09 1 96.88 33 HIS B N 1
ATOM 852 C CA . HIS B 1 33 ? 8.555 -3.889 -5.359 1 96.88 33 HIS B CA 1
ATOM 853 C C . HIS B 1 33 ? 9.031 -3.082 -4.156 1 96.88 33 HIS B C 1
ATOM 855 O O . HIS B 1 33 ? 9.375 -1.904 -4.289 1 96.88 33 HIS B O 1
ATOM 861 N N . VAL B 1 34 ? 9.008 -3.719 -3.018 1 96.31 34 VAL B N 1
ATOM 862 C CA . VAL B 1 34 ? 9.406 -2.984 -1.822 1 96.31 34 VAL B CA 1
ATOM 863 C C . VAL B 1 34 ? 10.539 -3.725 -1.116 1 96.31 34 VAL B C 1
ATOM 865 O O . VAL B 1 34 ? 10.719 -4.93 -1.313 1 96.31 34 VAL B O 1
ATOM 868 N N . PHE B 1 35 ? 11.234 -2.789 -0.386 1 92.75 35 PHE B N 1
ATOM 869 C CA . PHE B 1 35 ? 12.352 -3.307 0.4 1 92.75 35 PHE B CA 1
ATOM 870 C C . PHE B 1 35 ? 11.977 -3.393 1.875 1 92.75 35 PHE B C 1
ATOM 872 O O . PHE B 1 35 ? 11.391 -2.461 2.426 1 92.75 35 PHE B O 1
ATOM 879 N N . GLY B 1 36 ? 12.273 -4.566 2.408 1 89.56 36 GLY B N 1
ATOM 880 C CA . GLY B 1 36 ? 11.914 -4.781 3.801 1 89.56 36 GLY B CA 1
ATOM 881 C C . GLY B 1 36 ? 11.352 -6.164 4.062 1 89.56 36 GLY B C 1
ATOM 882 O O . GLY B 1 36 ? 11.906 -7.164 3.605 1 89.56 36 GLY B O 1
ATOM 883 N N . GLU B 1 37 ? 10.219 -6.078 4.781 1 94.69 37 GLU B N 1
ATOM 884 C CA . GLU B 1 37 ? 9.664 -7.344 5.254 1 94.69 37 GLU B CA 1
ATOM 885 C C . GLU B 1 37 ? 8.922 -8.07 4.133 1 94.69 37 GLU B C 1
ATOM 887 O O . GLU B 1 37 ? 8.797 -9.297 4.164 1 94.69 37 GLU B O 1
ATOM 892 N N . TYR B 1 38 ? 8.391 -7.309 3.207 1 96.81 38 TYR B N 1
ATOM 893 C CA . TYR B 1 38 ? 7.629 -7.875 2.104 1 96.81 38 TYR B CA 1
ATOM 894 C C . TYR B 1 38 ? 8.359 -7.68 0.778 1 96.81 38 TYR B C 1
ATOM 896 O O . TYR B 1 38 ? 9.25 -6.836 0.673 1 96.81 38 TYR B O 1
ATOM 904 N N . ASP B 1 39 ? 8.008 -8.477 -0.196 1 97.5 39 ASP B N 1
ATOM 905 C CA . ASP B 1 39 ? 8.617 -8.367 -1.519 1 97.5 39 ASP B CA 1
ATOM 906 C C . ASP B 1 39 ? 7.836 -7.398 -2.406 1 97.5 39 ASP B C 1
ATOM 908 O O . ASP B 1 39 ? 8.43 -6.668 -3.203 1 97.5 39 ASP B O 1
ATOM 912 N N . PHE B 1 40 ? 6.465 -7.383 -2.221 1 97.94 40 PHE B N 1
ATOM 913 C CA . PHE B 1 40 ? 5.613 -6.523 -3.037 1 97.94 40 PHE B CA 1
ATOM 914 C C . PHE B 1 40 ? 4.504 -5.906 -2.195 1 97.94 40 PHE B C 1
ATOM 916 O O . PHE B 1 40 ? 4.059 -6.504 -1.213 1 97.94 40 PHE B O 1
ATOM 923 N N . VAL B 1 41 ? 4.121 -4.777 -2.541 1 97.94 41 VAL B N 1
ATOM 924 C CA . VAL B 1 41 ? 2.816 -4.223 -2.193 1 97.94 41 VAL B CA 1
ATOM 925 C C . VAL B 1 41 ? 1.953 -4.105 -3.447 1 97.94 41 VAL B C 1
ATOM 927 O O . VAL B 1 41 ? 2.369 -3.506 -4.441 1 97.94 41 VAL B O 1
ATOM 930 N N . VAL B 1 42 ? 0.761 -4.629 -3.404 1 98.12 42 VAL B N 1
ATOM 931 C CA . VAL B 1 42 ? -0.145 -4.672 -4.547 1 98.12 42 VAL B CA 1
ATOM 932 C C . VAL B 1 42 ? -1.411 -3.879 -4.234 1 98.12 42 VAL B C 1
ATOM 934 O O . VAL B 1 42 ? -2.014 -4.051 -3.174 1 98.12 42 VAL B O 1
ATOM 937 N N . ILE B 1 43 ? -1.746 -2.986 -5.109 1 97.69 43 ILE B N 1
ATOM 938 C CA . ILE B 1 43 ? -2.99 -2.234 -4.98 1 97.69 43 ILE B CA 1
ATOM 939 C C . ILE B 1 43 ? -4.078 -2.885 -5.832 1 97.69 43 ILE B C 1
ATOM 941 O O . ILE B 1 43 ? -3.941 -2.98 -7.055 1 97.69 43 ILE B O 1
ATOM 945 N N . ILE B 1 44 ? -5.094 -3.355 -5.207 1 98.44 44 ILE B N 1
ATOM 946 C CA . ILE B 1 44 ? -6.273 -3.91 -5.863 1 98.44 44 ILE B CA 1
ATOM 947 C C . ILE B 1 44 ? -7.402 -2.881 -5.855 1 98.44 44 ILE B C 1
ATOM 949 O O . ILE B 1 44 ? -7.676 -2.26 -4.824 1 98.44 44 ILE B O 1
ATOM 953 N N . ASP B 1 45 ? -8.031 -2.572 -6.984 1 98 45 ASP B N 1
ATOM 954 C CA . ASP B 1 45 ? -9.141 -1.636 -7.156 1 98 45 ASP B CA 1
ATOM 955 C C . ASP B 1 45 ? -10.297 -2.281 -7.922 1 98 45 ASP B C 1
ATOM 957 O O . ASP B 1 45 ? -10.219 -2.465 -9.141 1 98 45 ASP B O 1
ATOM 961 N N . VAL B 1 46 ? -11.305 -2.68 -7.207 1 98.25 46 VAL B N 1
ATOM 962 C CA . VAL B 1 46 ? -12.367 -3.475 -7.812 1 98.25 46 VAL B CA 1
ATOM 963 C C . VAL B 1 46 ? -13.727 -2.965 -7.34 1 98.25 46 VAL B C 1
ATOM 965 O O . VAL B 1 46 ? -13.805 -2.09 -6.477 1 98.25 46 VAL B O 1
ATOM 968 N N . LYS B 1 47 ? -14.773 -3.518 -7.852 1 97.06 47 LYS B N 1
ATOM 969 C CA . LYS B 1 47 ? -16.125 -2.975 -7.711 1 97.06 47 LYS B CA 1
ATOM 970 C C . LYS B 1 47 ? -16.719 -3.311 -6.348 1 97.06 47 LYS B C 1
ATOM 972 O O . LYS B 1 47 ? -17.5 -2.535 -5.793 1 97.06 47 LYS B O 1
ATOM 977 N N . ASP B 1 48 ? -16.344 -4.504 -5.863 1 96.56 48 ASP B N 1
ATOM 978 C CA . ASP B 1 48 ? -16.953 -4.914 -4.602 1 96.56 48 ASP B CA 1
ATOM 979 C C . ASP B 1 48 ? -16.062 -5.902 -3.855 1 96.56 48 ASP B C 1
ATOM 981 O O . ASP B 1 48 ? -15.016 -6.312 -4.367 1 96.56 48 ASP B O 1
ATOM 985 N N . LEU B 1 49 ? -16.547 -6.23 -2.611 1 96.06 49 LEU B N 1
ATOM 986 C CA . LEU B 1 49 ? -15.75 -7.047 -1.7 1 96.06 49 LEU B CA 1
ATOM 987 C C . LEU B 1 49 ? -15.602 -8.469 -2.236 1 96.06 49 LEU B C 1
ATOM 989 O O . LEU B 1 49 ? -14.562 -9.102 -2.059 1 96.06 49 LEU B O 1
ATOM 993 N N . SER B 1 50 ? -16.641 -9 -2.871 1 97.88 50 SER B N 1
ATOM 994 C CA . SER B 1 50 ? -16.578 -10.352 -3.414 1 97.88 50 SER B CA 1
ATOM 995 C C . SER B 1 50 ? -15.461 -10.477 -4.449 1 97.88 50 SER B C 1
ATOM 997 O O . SER B 1 50 ? -14.703 -11.453 -4.438 1 97.88 50 SER B O 1
ATOM 999 N N . ILE B 1 51 ? -15.375 -9.477 -5.293 1 98.06 51 ILE B N 1
ATOM 1000 C CA . ILE B 1 51 ? -14.336 -9.484 -6.32 1 98.06 51 ILE B CA 1
ATOM 1001 C C . ILE B 1 51 ? -12.969 -9.305 -5.672 1 98.06 51 ILE B C 1
ATOM 1003 O O . ILE B 1 51 ? -11.992 -9.938 -6.09 1 98.06 51 ILE B O 1
ATOM 1007 N N . LEU B 1 52 ? -12.852 -8.5 -4.66 1 97.88 52 LEU B N 1
ATOM 1008 C CA . LEU B 1 52 ? -11.594 -8.336 -3.934 1 97.88 52 LEU B CA 1
ATOM 1009 C C . LEU B 1 52 ? -11.109 -9.664 -3.375 1 97.88 52 LEU B C 1
ATOM 1011 O O . LEU B 1 52 ? -9.945 -10.031 -3.557 1 97.88 52 LEU B O 1
ATOM 1015 N N . ASN B 1 53 ? -12.031 -10.328 -2.68 1 97.44 53 ASN B N 1
ATOM 1016 C CA . ASN B 1 53 ? -11.688 -11.625 -2.117 1 97.44 53 ASN B CA 1
ATOM 1017 C C . ASN B 1 53 ? -11.18 -12.586 -3.191 1 97.44 53 ASN B C 1
ATOM 1019 O O . ASN B 1 53 ? -10.219 -13.328 -2.967 1 97.44 53 ASN B O 1
ATOM 1023 N N . ALA B 1 54 ? -11.82 -12.555 -4.332 1 98.25 54 ALA B N 1
ATOM 1024 C CA . ALA B 1 54 ? -11.43 -13.43 -5.43 1 98.25 54 ALA B CA 1
ATOM 1025 C C . ALA B 1 54 ? -10.023 -13.094 -5.922 1 98.25 54 ALA B C 1
ATOM 1027 O O . ALA B 1 54 ? -9.242 -13.992 -6.25 1 98.25 54 ALA B O 1
ATOM 1028 N N . VAL B 1 55 ? -9.688 -11.844 -6.016 1 98.5 55 VAL B N 1
ATOM 1029 C CA . VAL B 1 55 ? -8.367 -11.414 -6.461 1 98.5 55 VAL B CA 1
ATOM 1030 C C . VAL B 1 55 ? -7.309 -11.875 -5.457 1 98.5 55 VAL B C 1
ATOM 1032 O O . VAL B 1 55 ? -6.266 -12.406 -5.84 1 98.5 55 VAL B O 1
ATOM 1035 N N . VAL B 1 56 ? -7.582 -11.664 -4.152 1 97.94 56 VAL B N 1
ATOM 1036 C CA . VAL B 1 56 ? -6.648 -12.07 -3.113 1 97.94 56 VAL B CA 1
ATOM 1037 C C . VAL B 1 56 ? -6.453 -13.586 -3.164 1 97.94 56 VAL B C 1
ATOM 1039 O O . VAL B 1 56 ? -5.332 -14.078 -3.01 1 97.94 56 VAL B O 1
ATOM 1042 N N . ASP B 1 57 ? -7.617 -14.289 -3.387 1 97.75 57 ASP B N 1
ATOM 1043 C CA . ASP B 1 57 ? -7.527 -15.742 -3.512 1 97.75 57 ASP B CA 1
ATOM 1044 C C . ASP B 1 57 ? -6.637 -16.141 -4.688 1 97.75 57 ASP B C 1
ATOM 1046 O O . ASP B 1 57 ? -5.82 -17.062 -4.57 1 97.75 57 ASP B O 1
ATOM 1050 N N . ARG B 1 58 ? -6.762 -15.453 -5.785 1 97.94 58 ARG B N 1
ATOM 1051 C CA . ARG B 1 58 ? -5.941 -15.719 -6.965 1 97.94 58 ARG B CA 1
ATOM 1052 C C . ARG B 1 58 ? -4.465 -15.484 -6.668 1 97.94 58 ARG B C 1
ATOM 1054 O O . ARG B 1 58 ? -3.611 -16.266 -7.094 1 97.94 58 ARG B O 1
ATOM 1061 N N . ILE B 1 59 ? -4.16 -14.477 -5.957 1 98.12 59 ILE B N 1
ATOM 1062 C CA . ILE B 1 59 ? -2.785 -14.188 -5.566 1 98.12 59 ILE B CA 1
ATOM 1063 C C . ILE B 1 59 ? -2.23 -15.344 -4.73 1 98.12 59 ILE B C 1
ATOM 1065 O O . ILE B 1 59 ? -1.119 -15.812 -4.977 1 98.12 59 ILE B O 1
ATOM 1069 N N . ARG B 1 60 ? -3.045 -15.773 -3.787 1 96.81 60 ARG B N 1
ATOM 1070 C CA . ARG B 1 60 ? -2.596 -16.812 -2.857 1 96.81 60 ARG B CA 1
ATOM 1071 C C . ARG B 1 60 ? -2.439 -18.156 -3.562 1 96.81 60 ARG B C 1
ATOM 1073 O O . ARG B 1 60 ? -1.751 -19.047 -3.062 1 96.81 60 ARG B O 1
ATOM 1080 N N . GLU B 1 61 ? -3.088 -18.312 -4.688 1 96.12 61 GLU B N 1
ATOM 1081 C CA . GLU B 1 61 ? -3.029 -19.562 -5.426 1 96.12 61 GLU B CA 1
ATOM 1082 C C . GLU B 1 61 ? -1.731 -19.672 -6.223 1 96.12 61 GLU B C 1
ATOM 1084 O O . GLU B 1 61 ? -1.385 -20.766 -6.703 1 96.12 61 GLU B O 1
ATOM 1089 N N . SER B 1 62 ? -1.077 -18.547 -6.355 1 96.06 62 SER B N 1
ATOM 1090 C CA . SER B 1 62 ? 0.207 -18.562 -7.047 1 96.06 62 SER B CA 1
ATOM 1091 C C . SER B 1 62 ? 1.188 -19.516 -6.371 1 96.06 62 SER B C 1
ATOM 1093 O O . SER B 1 62 ? 1.255 -19.578 -5.145 1 96.06 62 SER B O 1
ATOM 1095 N N . GLU B 1 63 ? 2.062 -20.203 -7.223 1 94.69 63 GLU B N 1
ATOM 1096 C CA . GLU B 1 63 ? 3.037 -21.156 -6.691 1 94.69 63 GLU B CA 1
ATOM 1097 C C . GLU B 1 63 ? 4.215 -20.438 -6.043 1 94.69 63 GLU B C 1
ATOM 1099 O O . GLU B 1 63 ? 4.949 -21.016 -5.246 1 94.69 63 GLU B O 1
ATOM 1104 N N . THR B 1 64 ? 4.324 -19.203 -6.34 1 96.81 64 THR B N 1
ATOM 1105 C CA . THR B 1 64 ? 5.516 -18.5 -5.883 1 96.81 64 THR B CA 1
ATOM 1106 C C . THR B 1 64 ? 5.199 -17.641 -4.664 1 96.8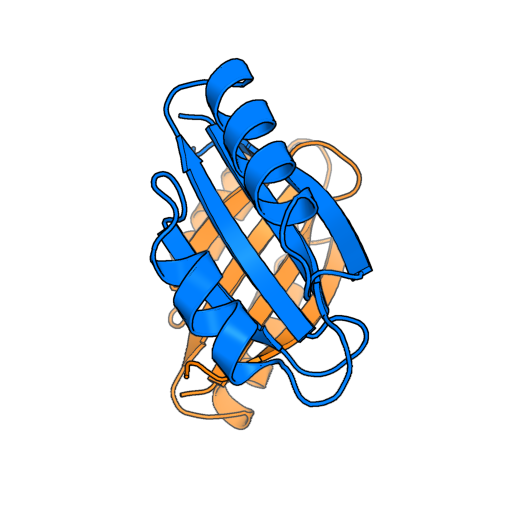1 64 THR B C 1
ATOM 1108 O O . THR B 1 64 ? 6.105 -17.219 -3.936 1 96.81 64 THR B O 1
ATOM 1111 N N . VAL B 1 65 ? 3.914 -17.344 -4.395 1 97.75 65 VAL B N 1
ATOM 1112 C CA . VAL B 1 65 ? 3.516 -16.516 -3.266 1 97.75 65 VAL B CA 1
ATOM 1113 C C . VAL B 1 65 ? 3.516 -17.344 -1.985 1 97.75 65 VAL B C 1
ATOM 1115 O O . VAL B 1 65 ? 2.891 -18.406 -1.928 1 97.75 65 VAL B O 1
ATOM 1118 N N . THR B 1 66 ? 4.184 -16.828 -0.952 1 97.94 66 THR B N 1
ATOM 1119 C CA . THR B 1 66 ? 4.332 -17.609 0.271 1 97.94 66 THR B CA 1
ATOM 1120 C C . THR B 1 66 ? 3.502 -17 1.401 1 97.94 66 THR B C 1
ATOM 1122 O O . THR B 1 66 ? 3.135 -17.703 2.348 1 97.94 66 THR B O 1
ATOM 1125 N N . ALA B 1 67 ? 3.184 -15.75 1.362 1 97.31 67 ALA B N 1
ATOM 1126 C CA . ALA B 1 67 ? 2.38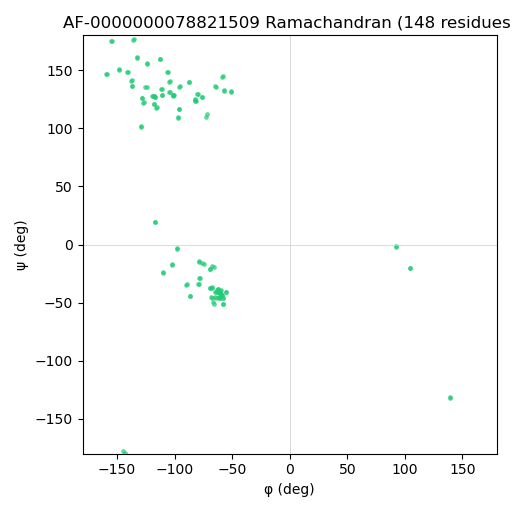7 -15.086 2.391 1 97.31 67 ALA B CA 1
ATOM 1127 C C . ALA B 1 67 ? 1.762 -13.805 1.857 1 97.31 67 ALA B C 1
ATOM 1129 O O . ALA B 1 67 ? 2.344 -13.133 1.002 1 97.31 67 ALA B O 1
ATOM 1130 N N . THR B 1 68 ? 0.55 -13.469 2.357 1 96.81 68 THR B N 1
ATOM 1131 C CA . THR B 1 68 ? -0.134 -12.234 2.008 1 96.81 68 THR B CA 1
ATOM 1132 C C . THR B 1 68 ? -0.776 -11.602 3.242 1 96.81 68 THR B C 1
ATOM 1134 O O . THR B 1 68 ? -1.229 -12.312 4.145 1 96.81 68 THR B O 1
ATOM 1137 N N . GLN B 1 69 ? -0.719 -10.359 3.328 1 95.94 69 GLN B N 1
ATOM 1138 C CA . GLN B 1 69 ? -1.474 -9.547 4.281 1 95.94 69 GLN B CA 1
ATOM 1139 C C . GLN B 1 69 ? -2.229 -8.43 3.572 1 95.94 69 GLN B C 1
ATOM 1141 O O . GLN B 1 69 ? -1.625 -7.605 2.877 1 95.94 69 GLN B O 1
ATOM 1146 N N . THR B 1 70 ? -3.553 -8.359 3.809 1 96.62 70 THR B N 1
ATOM 1147 C CA . THR B 1 70 ? -4.375 -7.398 3.074 1 96.62 70 THR B CA 1
ATOM 1148 C C . THR B 1 70 ? -5.035 -6.41 4.027 1 96.62 70 THR B C 1
ATOM 1150 O O . THR B 1 70 ? -5.602 -6.805 5.047 1 96.62 70 THR B O 1
ATOM 1153 N N . ILE B 1 71 ? -4.859 -5.16 3.729 1 96.62 71 ILE B N 1
ATOM 1154 C CA . ILE B 1 71 ? -5.66 -4.109 4.348 1 96.62 71 ILE B CA 1
ATOM 1155 C C . ILE B 1 71 ? -6.754 -3.658 3.385 1 96.62 71 ILE B C 1
ATOM 1157 O O . ILE B 1 71 ? -6.484 -3.365 2.219 1 96.62 71 ILE B O 1
ATOM 1161 N N . ILE B 1 72 ? -8.023 -3.643 3.885 1 97 72 ILE B N 1
ATOM 1162 C CA . ILE B 1 72 ? -9.148 -3.289 3.023 1 97 72 ILE B CA 1
ATOM 1163 C C . ILE B 1 72 ? -9.477 -1.807 3.191 1 97 72 ILE B C 1
ATOM 1165 O O . ILE B 1 72 ? -9.406 -1.271 4.301 1 97 72 ILE B O 1
ATOM 1169 N N . GLY B 1 73 ? -9.703 -1.148 2.094 1 94.5 73 GLY B N 1
ATOM 1170 C CA . GLY B 1 73 ? -10.094 0.25 2.137 1 94.5 73 GLY B CA 1
ATOM 1171 C C . GLY B 1 73 ? -11.109 0.617 1.073 1 94.5 73 GLY B C 1
ATOM 1172 O O . GLY B 1 73 ? -11.703 -0.262 0.447 1 94.5 73 GLY B O 1
ATOM 1173 N N . ALA B 1 74 ? -11.508 1.923 1.052 1 87.12 74 ALA B N 1
ATOM 1174 C CA . ALA B 1 74 ? -12.43 2.471 0.065 1 87.12 74 ALA B CA 1
ATOM 1175 C C . ALA B 1 74 ? -11.82 3.664 -0.66 1 87.12 74 ALA B C 1
ATOM 1177 O O . ALA B 1 74 ? -10.93 4.332 -0.127 1 87.12 74 ALA B O 1
ATOM 1178 N N . GLU B 1 75 ? -12.016 3.641 -1.929 1 75.69 75 GLU B N 1
ATOM 1179 C CA . GLU B 1 75 ? -11.633 4.863 -2.625 1 75.69 75 GLU B CA 1
ATOM 1180 C C . GLU B 1 75 ? -12.617 5.992 -2.348 1 75.69 75 GLU B C 1
ATOM 1182 O O . GLU B 1 75 ? -13.836 5.785 -2.379 1 75.69 75 GLU B O 1
ATOM 1187 N N . LEU B 1 76 ? -12.008 7.004 -1.511 1 56.62 76 LEU B N 1
ATOM 1188 C CA . LEU B 1 76 ? -12.914 8.133 -1.328 1 56.62 76 LEU B CA 1
ATOM 1189 C C . LEU B 1 76 ? -13.258 8.773 -2.668 1 56.62 76 LEU B C 1
ATOM 1191 O O . LEU B 1 76 ? -12.461 8.742 -3.604 1 56.62 76 LEU B O 1
#

pLDDT: mean 96.0, std 5.43, range [56.62, 98.56]

InterPro domains:
  IPR011008 Dimeric alpha-beta barrel [SSF54909] (2-72)
  IPR019887 Transcription regulator AsnC/Lrp, ligand binding domain [PF01037] (8-72)

Nearest PDB structures (foldseek):
  2zny-assembly2_C  TM=9.299E-01  e=9.545E-06  Pyrococcus horikoshii
  2cvi-assembly1_B  TM=9.146E-01  e=6.069E-06  Pyrococcus horikoshii OT3
  2e1a-assembly1_B  TM=9.404E-01  e=1.237E-05  Pyrococcus horikoshii OT3
  2zbc-assembly1_C-2  TM=9.351E-01  e=1.501E-05  Sulfurisphaera tokodaii str. 7
  8q90-assembly1_B  TM=9.041E-01  e=2.132E-04  Haloferax mediterranei

Radius of gyration: 15.14 Å; Cα contacts (8 Å, |Δi|>4): 324; chains: 2; bounding box: 33×40×31 Å

Secondary structure (DSSP, 8-state):
-EEEEEEEEE-TT-HHHHHHHHHTSTTEEEEEEEESS-SEEEEEEESSHHHHHHHHHHHHH-SSEEEEEEEEEE--/-EEEEEEEEE-TT-HHHHHHHHHTSTTEEEEEEEESS-SEEEEEEESSHHHHHHHHHHHHHSSSEEEEEEEEEE--

Foldseek 3Di:
DKKKWKFWAWAPPCLVVLVVVLVPQPQWDDWDQDDDDGGIIIIGHDDDDVVVVVSVVVSVPDPTTDDMDIDMDDDD/DKKKWKFWAWAPPCLVVLVVVLVPQPQWDDWDQDDDDGGIIIIGHDDDDVVVVVSVVSSVPDPTTDDMDIDMDDDD

Solvent-accessible surface area (backbone atoms only — not comparable to full-atom values): 8108 Å² total; per-residue (Å²): 90,30,27,36,46,32,36,28,33,53,44,88,93,36,61,68,61,46,50,58,53,54,71,66,38,81,48,52,71,47,74,33,41,34,58,74,95,36,48,30,42,32,37,32,57,32,78,36,68,70,57,46,52,50,44,54,50,54,52,61,66,36,92,42,44,73,46,76,49,74,44,46,27,35,63,119,87,32,29,34,46,32,37,28,32,54,43,90,92,36,60,67,61,46,49,57,52,54,71,66,38,80,47,50,72,46,73,32,39,33,57,75,96,37,49,30,42,33,36,31,56,33,78,38,69,70,58,44,53,50,45,54,50,53,51,62,67,38,91,44,43,73,47,77,49,74,44,45,28,35,63,122

Sequence (152 aa):
MVIGVTMINVLPGYEKAAYRELKNIEGIKDVYHVFGEYDFVVIIDVKDLSILNAVVDRIRESETVTATQTIIGAELMVIGVTMINVLPGYEKAAYRELKNIEGIKDVYHVFGEYDFVVIIDVKDLSILNAVVDRIRESETVTATQTIIGAEL

Organism: Methanosarcina acetivorans (strain ATCC 35395 / DSM 2834 / JCM 12185 / C2A) (NCBI:txid188937)